Protein AF-A0A412KUL3-F1 (afdb_monomer_lite)

Secondary structure (DSSP, 8-state):
--HHHHHHHHHHHHHHHHHHHHHHHHTSTTHHHHT---HHHHHHHHHHHHHHHHHHHHHHHH---GGGGHHHHHHHHHHHHHHHHHHHTTHHHHHHHHHTS--HHHHHHHHHHHHHHHHHHHHHHHHHHHHTS-SS--

Foldseek 3Di:
DFPLQVLLVVLLVLLVVLLVLLQVLLPAPQNVPQQHDDVLLNCLSVVLSVLSVVLLVCCVVPNDDPVSLVSLVSSLVSLVVSLVVLCVSCVVLLVCCVPPVPDPRSVVSVVSSVVSSVSSVVSSVSSVVSSVTRSDDD

Sequence (138 aa):
MGAGLVLSVITVLVTVAGLVLYMMNCKTNYFVKTTGTDNTIVACLAVAAILEIVMIIVSVKMGAKPVLDIIPVACGVLTAYALIAFVGSRIAAIGSIMTFENNAQNMADLKGAIIGMIVCAVALIFTIISSFFKVVKD

Structure (mmCIF, N/CA/C/O backbone):
data_AF-A0A412KUL3-F1
#
_entry.id   AF-A0A412KUL3-F1
#
loop_
_atom_site.group_PDB
_atom_site.id
_atom_site.type_symbol
_atom_site.label_atom_id
_atom_site.label_alt_id
_atom_site.label_comp_id
_atom_site.label_asym_id
_atom_site.label_entity_id
_atom_site.label_seq_id
_atom_site.pdbx_PDB_ins_code
_atom_site.Cartn_x
_atom_site.Cartn_y
_atom_site.Cartn_z
_atom_site.occupancy
_atom_site.B_iso_or_equiv
_atom_site.auth_seq_id
_atom_site.auth_comp_id
_atom_site.auth_asym_id
_atom_site.auth_atom_id
_atom_site.pdbx_PDB_model_num
ATOM 1 N N . MET A 1 1 ? -21.249 -10.890 13.033 1.00 60.66 1 MET A N 1
ATOM 2 C CA . MET A 1 1 ? -20.084 -9.974 13.008 1.00 60.66 1 MET A CA 1
ATOM 3 C C . MET A 1 1 ? -20.560 -8.583 12.606 1.00 60.66 1 MET A C 1
ATOM 5 O O . MET A 1 1 ? -21.502 -8.495 11.828 1.00 60.66 1 MET A O 1
ATOM 9 N N . GLY A 1 2 ? -20.002 -7.515 13.184 1.00 76.75 2 GLY A N 1
ATOM 10 C CA . GLY A 1 2 ? -20.318 -6.140 12.772 1.00 76.75 2 GLY A CA 1
ATOM 11 C C . GLY A 1 2 ? -19.660 -5.790 11.435 1.00 76.75 2 GLY A C 1
ATOM 12 O O . GLY A 1 2 ? -18.611 -6.345 11.116 1.00 76.75 2 GLY A O 1
ATOM 13 N N . ALA A 1 3 ? -20.265 -4.881 10.665 1.00 81.69 3 ALA A N 1
ATOM 14 C CA . ALA A 1 3 ? -19.717 -4.435 9.381 1.00 81.69 3 ALA A CA 1
ATOM 15 C C . ALA A 1 3 ? -18.306 -3.833 9.527 1.00 81.69 3 ALA A C 1
ATOM 17 O O . ALA A 1 3 ? -17.454 -4.098 8.687 1.00 81.69 3 ALA A O 1
ATOM 18 N N . GLY A 1 4 ? -18.028 -3.118 10.626 1.00 85.00 4 GLY A N 1
ATOM 19 C CA . GLY A 1 4 ? -16.697 -2.558 10.877 1.00 85.00 4 GLY A CA 1
ATOM 20 C C . GLY A 1 4 ? -15.615 -3.615 11.069 1.00 85.00 4 GLY A C 1
ATOM 21 O O . GLY A 1 4 ? -14.566 -3.499 10.456 1.00 85.00 4 GLY A O 1
ATOM 22 N N . LEU A 1 5 ? -15.881 -4.707 11.799 1.00 87.31 5 LEU A N 1
ATOM 23 C CA . LEU A 1 5 ? -14.916 -5.810 11.919 1.00 87.31 5 LEU A CA 1
ATOM 24 C C . LEU A 1 5 ? -14.573 -6.424 10.555 1.00 87.31 5 LEU A C 1
ATOM 26 O O . LEU A 1 5 ? -13.406 -6.680 10.274 1.00 87.31 5 LEU A O 1
ATOM 30 N N . VAL A 1 6 ? -15.581 -6.661 9.709 1.00 90.44 6 VAL A N 1
ATOM 31 C CA . VAL A 1 6 ? -15.367 -7.224 8.365 1.00 90.44 6 VAL A CA 1
ATOM 32 C C . VAL A 1 6 ? -14.535 -6.269 7.511 1.00 90.44 6 VAL A C 1
ATOM 34 O O . VAL A 1 6 ? -13.561 -6.697 6.897 1.00 90.44 6 VAL A O 1
ATOM 37 N N . LEU A 1 7 ? -14.881 -4.979 7.510 1.00 91.00 7 LEU A N 1
ATOM 38 C CA . LEU A 1 7 ? -14.151 -3.964 6.757 1.00 91.00 7 LEU A CA 1
ATOM 39 C C . LEU A 1 7 ? -12.704 -3.837 7.233 1.00 91.00 7 LEU A C 1
ATOM 41 O O . LEU A 1 7 ? -11.815 -3.852 6.395 1.00 91.00 7 LEU A O 1
ATOM 45 N N . SER A 1 8 ? -12.446 -3.806 8.543 1.00 91.06 8 SER A N 1
ATOM 46 C CA . SER A 1 8 ? -11.081 -3.735 9.076 1.00 91.06 8 SER A CA 1
ATOM 47 C C . SER A 1 8 ? -10.234 -4.948 8.693 1.00 91.06 8 SER A C 1
ATOM 49 O O . SER A 1 8 ? -9.067 -4.785 8.352 1.00 91.06 8 SER A O 1
ATOM 51 N N . VAL A 1 9 ? -10.804 -6.160 8.693 1.00 93.75 9 VAL A N 1
ATOM 52 C CA . VAL A 1 9 ? -10.084 -7.359 8.227 1.00 93.75 9 VAL A CA 1
ATOM 53 C C . VAL A 1 9 ? -9.745 -7.248 6.741 1.00 93.75 9 VAL A C 1
ATOM 55 O O . VAL A 1 9 ? -8.622 -7.559 6.352 1.00 93.75 9 VAL A O 1
ATOM 58 N N . ILE A 1 10 ? -10.681 -6.780 5.909 1.00 95.38 10 ILE A N 1
ATOM 59 C CA . ILE A 1 10 ? -10.416 -6.563 4.481 1.00 95.38 10 ILE A CA 1
ATOM 60 C C . ILE A 1 10 ? -9.321 -5.511 4.299 1.00 95.38 10 ILE A C 1
ATOM 62 O O . ILE A 1 10 ? -8.403 -5.750 3.522 1.00 95.38 10 ILE A O 1
ATOM 66 N N . THR A 1 11 ? -9.367 -4.402 5.041 1.00 95.12 11 THR A N 1
ATOM 67 C CA . THR A 1 11 ? -8.331 -3.363 4.996 1.00 95.12 11 THR A CA 1
ATOM 68 C C . THR A 1 11 ? -6.946 -3.961 5.241 1.00 95.12 11 THR A C 1
ATOM 70 O O . THR A 1 11 ? -6.082 -3.813 4.382 1.00 95.12 11 THR A O 1
ATOM 73 N N . VAL A 1 12 ? -6.768 -4.743 6.316 1.00 96.62 12 VAL A N 1
ATOM 74 C CA . VAL A 1 12 ? -5.491 -5.424 6.614 1.00 96.62 12 VAL A CA 1
ATOM 75 C C . VAL A 1 12 ? -5.023 -6.265 5.429 1.00 96.62 12 VAL A C 1
ATOM 77 O O . VAL A 1 12 ? -3.864 -6.189 5.022 1.00 96.62 12 VAL A O 1
ATOM 80 N N . LEU A 1 13 ? -5.916 -7.078 4.858 1.00 97.62 13 LEU A N 1
ATOM 81 C CA . LEU A 1 13 ? -5.571 -7.965 3.748 1.00 97.62 13 LEU A CA 1
ATOM 82 C C . LEU A 1 13 ? -5.136 -7.184 2.505 1.00 97.62 13 LEU A C 1
ATOM 84 O O . LEU A 1 13 ? -4.169 -7.572 1.850 1.00 97.62 13 LEU A O 1
ATOM 88 N N . VAL A 1 14 ? -5.814 -6.080 2.191 1.00 97.38 14 VAL A N 1
ATOM 89 C CA . VAL A 1 14 ? -5.475 -5.232 1.043 1.00 97.38 14 VAL A CA 1
ATOM 90 C C . VAL A 1 14 ? -4.155 -4.490 1.285 1.00 97.38 14 VAL A C 1
ATOM 92 O O . VAL A 1 14 ? -3.315 -4.459 0.385 1.00 97.38 14 VAL A O 1
ATOM 95 N N . THR A 1 15 ? -3.911 -3.970 2.493 1.00 97.75 15 THR A N 1
ATOM 96 C CA . THR A 1 15 ? -2.635 -3.334 2.869 1.00 97.75 15 THR A CA 1
ATOM 97 C C . THR A 1 15 ? -1.467 -4.316 2.745 1.00 97.75 15 THR A C 1
ATOM 99 O O . THR A 1 15 ? -0.440 -3.998 2.138 1.00 97.75 15 THR A O 1
ATOM 102 N N . VAL A 1 16 ? -1.633 -5.551 3.237 1.00 98.19 16 VAL A N 1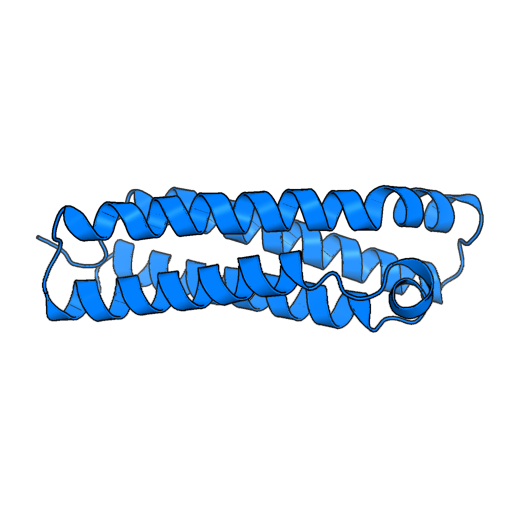
ATOM 103 C CA . VAL A 1 16 ? -0.629 -6.621 3.103 1.00 98.19 16 VAL A CA 1
ATOM 104 C C . VAL A 1 16 ? -0.421 -7.010 1.638 1.00 98.19 16 VAL A C 1
ATOM 106 O O . VAL A 1 16 ? 0.721 -7.183 1.211 1.00 98.19 16 VAL A O 1
ATOM 109 N N . ALA A 1 17 ? -1.487 -7.107 0.840 1.00 98.12 17 ALA A N 1
ATOM 110 C CA . ALA A 1 17 ? -1.370 -7.377 -0.591 1.00 98.12 17 ALA A CA 1
ATOM 111 C C . ALA A 1 17 ? -0.582 -6.272 -1.314 1.00 98.12 17 ALA A C 1
ATOM 113 O O . ALA A 1 17 ? 0.298 -6.581 -2.118 1.00 98.12 17 ALA A O 1
ATOM 114 N N . GLY A 1 18 ? -0.831 -5.000 -0.985 1.00 97.56 18 GLY A N 1
ATOM 115 C CA . GLY A 1 18 ? -0.067 -3.860 -1.498 1.00 97.56 18 GLY A CA 1
ATOM 116 C C . GLY A 1 18 ? 1.424 -3.965 -1.168 1.00 97.56 18 GLY A C 1
ATOM 117 O O . GLY A 1 18 ? 2.265 -3.828 -2.058 1.00 97.56 18 GLY A O 1
ATOM 118 N N . LEU A 1 19 ? 1.759 -4.314 0.080 1.00 98.12 19 LEU A N 1
ATOM 119 C CA . LEU A 1 19 ? 3.141 -4.553 0.510 1.00 98.12 19 LEU A CA 1
ATOM 120 C C . LEU A 1 19 ? 3.810 -5.682 -0.285 1.00 98.12 19 LEU A C 1
ATOM 122 O O . LEU A 1 19 ? 4.928 -5.519 -0.776 1.00 98.12 19 LEU A O 1
ATOM 126 N N . VAL A 1 20 ? 3.141 -6.828 -0.425 1.00 98.19 20 VAL A N 1
ATOM 127 C CA . VAL A 1 20 ? 3.691 -7.982 -1.150 1.00 98.19 20 VAL A CA 1
ATOM 128 C C . VAL A 1 20 ? 3.912 -7.641 -2.621 1.00 98.19 20 VAL A C 1
ATOM 130 O O . VAL A 1 20 ? 4.987 -7.917 -3.151 1.00 98.19 20 VAL A O 1
ATOM 133 N N . LEU A 1 21 ? 2.943 -6.995 -3.273 1.00 98.00 21 LEU A N 1
ATOM 134 C CA . LEU A 1 21 ? 3.054 -6.603 -4.678 1.00 98.00 21 LEU A CA 1
ATOM 135 C C . LEU A 1 21 ? 4.165 -5.579 -4.905 1.00 98.00 21 LEU A C 1
ATOM 137 O O . LEU A 1 21 ? 4.909 -5.704 -5.878 1.00 98.00 21 LEU A O 1
ATOM 141 N N . TYR A 1 22 ? 4.331 -4.617 -3.994 1.00 98.00 22 TYR A N 1
ATOM 142 C CA . TYR A 1 22 ? 5.467 -3.702 -4.015 1.00 98.00 22 TYR A CA 1
ATOM 143 C C . TYR A 1 22 ? 6.795 -4.469 -3.938 1.00 98.00 22 TYR A C 1
ATOM 145 O O . TYR A 1 22 ? 7.650 -4.325 -4.811 1.00 98.00 22 TYR A O 1
ATOM 153 N N . MET A 1 23 ? 6.943 -5.366 -2.959 1.00 97.31 23 MET A N 1
ATOM 154 C CA . MET A 1 23 ? 8.163 -6.162 -2.780 1.00 97.31 23 MET A CA 1
ATOM 155 C C . MET A 1 23 ? 8.457 -7.086 -3.966 1.00 97.31 23 MET A C 1
ATOM 157 O O . MET A 1 23 ? 9.619 -7.276 -4.327 1.00 97.31 23 MET A O 1
ATOM 161 N N . MET A 1 24 ? 7.424 -7.665 -4.580 1.00 97.38 24 MET A N 1
ATOM 162 C CA . MET A 1 24 ? 7.560 -8.466 -5.797 1.00 97.38 24 MET A CA 1
ATOM 163 C C . MET A 1 24 ? 8.005 -7.599 -6.973 1.00 97.38 24 MET A C 1
ATOM 165 O O . MET A 1 24 ? 8.938 -7.978 -7.679 1.00 97.38 24 MET A O 1
ATOM 169 N N . ASN A 1 25 ? 7.400 -6.421 -7.152 1.00 96.81 25 ASN A N 1
ATOM 170 C CA . ASN A 1 25 ? 7.782 -5.482 -8.200 1.00 96.81 25 ASN A CA 1
ATOM 171 C C . ASN A 1 25 ? 9.252 -5.060 -8.071 1.00 96.81 25 ASN A C 1
ATOM 173 O O . ASN A 1 25 ? 9.981 -5.123 -9.058 1.00 96.81 25 ASN A O 1
ATOM 177 N N . CYS A 1 26 ? 9.718 -4.729 -6.865 1.00 96.31 26 CYS A N 1
ATOM 178 C CA . CYS A 1 26 ? 11.110 -4.345 -6.608 1.00 96.31 26 CYS A CA 1
ATOM 179 C C . CYS A 1 26 ? 12.142 -5.420 -6.986 1.00 96.31 26 CYS A C 1
ATOM 181 O O . CYS A 1 26 ? 13.311 -5.096 -7.176 1.00 96.31 26 CYS A O 1
ATOM 183 N N . LYS A 1 27 ? 11.731 -6.690 -7.083 1.00 96.12 27 LYS A N 1
ATOM 184 C CA . LYS A 1 27 ? 12.595 -7.830 -7.431 1.00 96.12 27 LYS A CA 1
ATOM 185 C C . LYS A 1 27 ? 12.524 -8.229 -8.905 1.00 96.12 27 LYS A C 1
ATOM 187 O O . LYS A 1 27 ? 13.197 -9.174 -9.309 1.00 96.12 27 LYS A O 1
ATOM 192 N N . THR A 1 28 ? 11.704 -7.550 -9.699 1.00 96.06 28 THR A N 1
ATOM 193 C CA . THR A 1 28 ? 11.641 -7.781 -11.147 1.00 96.06 28 THR A CA 1
ATOM 194 C C . THR A 1 28 ? 12.915 -7.305 -11.846 1.00 96.06 28 THR A C 1
ATOM 196 O O . THR A 1 28 ? 13.675 -6.501 -11.301 1.00 96.06 28 THR A O 1
ATOM 199 N N . ASN A 1 29 ? 13.151 -7.797 -13.064 1.00 94.38 29 ASN A N 1
ATOM 200 C CA . ASN A 1 29 ? 14.402 -7.593 -13.797 1.00 94.38 29 ASN A CA 1
ATOM 201 C C . ASN A 1 29 ? 14.729 -6.117 -14.032 1.00 94.38 29 ASN A C 1
ATOM 203 O O . ASN A 1 29 ? 15.900 -5.731 -13.959 1.00 94.38 29 ASN A O 1
ATOM 207 N N . TYR A 1 30 ? 13.708 -5.310 -14.310 1.00 94.31 30 TYR A N 1
ATOM 208 C CA . TYR A 1 30 ? 13.859 -3.881 -14.527 1.00 94.31 30 TYR A CA 1
ATOM 209 C C . TYR A 1 30 ? 14.049 -3.116 -13.212 1.00 94.31 30 TYR A C 1
ATOM 211 O O . TYR A 1 30 ? 15.022 -2.380 -13.036 1.00 94.31 30 TYR A O 1
ATOM 219 N N . PHE A 1 31 ? 13.126 -3.297 -12.264 1.00 95.19 31 PHE A N 1
ATOM 220 C CA . PHE A 1 31 ? 13.059 -2.448 -11.074 1.00 95.19 31 PHE A CA 1
ATOM 221 C C . PHE A 1 31 ? 14.133 -2.767 -10.039 1.00 95.19 31 PHE A C 1
ATOM 223 O O . PHE A 1 31 ? 14.528 -1.863 -9.310 1.00 95.19 31 PHE A O 1
ATOM 230 N N . VAL A 1 32 ? 14.678 -3.988 -10.010 1.00 95.25 32 VAL A N 1
ATOM 231 C CA . VAL A 1 32 ? 15.800 -4.321 -9.116 1.00 95.25 32 VAL A CA 1
ATOM 232 C C . VAL A 1 32 ? 17.081 -3.560 -9.476 1.00 95.25 32 VAL A C 1
ATOM 234 O O . VAL A 1 32 ? 17.896 -3.285 -8.601 1.00 95.25 32 VAL A O 1
ATOM 237 N N . LYS A 1 33 ? 17.256 -3.195 -10.754 1.00 92.06 33 LYS A N 1
ATOM 238 C CA . LYS A 1 33 ? 18.475 -2.548 -11.271 1.00 92.06 33 LYS A CA 1
ATOM 239 C C . LYS A 1 33 ? 18.406 -1.027 -11.261 1.00 92.06 33 LYS A C 1
ATOM 241 O O . LYS A 1 33 ? 19.444 -0.378 -11.232 1.00 92.06 33 LYS A O 1
ATOM 246 N N . THR A 1 34 ? 17.202 -0.471 -11.338 1.00 89.88 34 THR A N 1
ATOM 247 C CA . THR A 1 34 ? 16.991 0.971 -11.509 1.00 89.88 34 THR A CA 1
ATOM 248 C C . THR A 1 34 ? 16.669 1.647 -10.186 1.00 89.88 34 THR A C 1
ATOM 250 O O . THR A 1 34 ? 17.376 2.549 -9.752 1.00 89.88 34 THR A O 1
ATOM 253 N N . THR A 1 35 ? 15.606 1.196 -9.529 1.00 88.81 35 THR A N 1
ATOM 254 C CA . THR A 1 35 ? 15.038 1.860 -8.348 1.00 88.81 35 THR A CA 1
ATOM 255 C C . THR A 1 35 ? 15.198 1.045 -7.072 1.00 88.81 35 THR A C 1
ATOM 257 O O . THR A 1 35 ? 15.207 1.599 -5.979 1.00 88.81 35 THR A O 1
ATOM 260 N N . GLY A 1 36 ? 15.286 -0.278 -7.200 1.00 91.62 36 GLY A N 1
ATOM 261 C CA . GLY A 1 36 ? 15.345 -1.213 -6.090 1.00 91.62 36 GLY A CA 1
ATOM 262 C C . GLY A 1 36 ? 14.145 -1.114 -5.146 1.00 91.62 36 GLY A C 1
ATOM 263 O O . GLY A 1 36 ? 13.024 -0.763 -5.536 1.00 91.62 36 GLY A O 1
ATOM 264 N N . THR A 1 37 ? 14.411 -1.461 -3.888 1.00 96.06 37 THR A N 1
ATOM 265 C CA . THR A 1 37 ? 13.450 -1.379 -2.786 1.00 96.06 37 THR A CA 1
ATOM 266 C C . THR A 1 37 ? 13.720 -0.120 -1.974 1.00 96.06 37 THR A C 1
ATOM 268 O O . THR A 1 37 ? 14.774 0.008 -1.360 1.00 96.06 37 THR A O 1
ATOM 271 N N . ASP A 1 38 ? 12.748 0.783 -1.925 1.00 95.75 38 ASP A N 1
ATOM 272 C CA . ASP A 1 38 ? 12.690 1.844 -0.922 1.00 95.75 38 ASP A CA 1
ATOM 273 C C . ASP A 1 38 ? 12.144 1.274 0.395 1.00 95.75 38 ASP A C 1
ATOM 275 O O . ASP A 1 38 ? 10.986 0.845 0.472 1.00 95.75 38 ASP A O 1
ATOM 279 N N . ASN A 1 39 ? 12.994 1.268 1.423 1.00 95.62 39 ASN A N 1
ATOM 280 C CA . ASN A 1 39 ? 12.678 0.759 2.757 1.00 95.62 39 ASN A CA 1
ATOM 281 C C . ASN A 1 39 ? 11.615 1.594 3.478 1.00 95.62 39 ASN A C 1
ATOM 283 O O . ASN A 1 39 ? 10.935 1.074 4.360 1.00 95.62 39 ASN A O 1
ATOM 287 N N . THR A 1 40 ? 11.442 2.861 3.105 1.00 95.88 40 THR A N 1
ATOM 288 C CA . THR A 1 40 ? 10.428 3.744 3.686 1.00 95.88 40 THR A CA 1
ATOM 289 C C . THR A 1 40 ? 9.033 3.283 3.282 1.00 95.88 40 THR A C 1
ATOM 291 O O . THR A 1 40 ? 8.155 3.173 4.131 1.00 95.88 40 THR A O 1
ATOM 294 N N . ILE A 1 41 ? 8.842 2.909 2.012 1.00 97.19 41 ILE A N 1
ATOM 295 C CA . ILE A 1 41 ? 7.572 2.353 1.514 1.00 97.19 41 ILE A CA 1
ATOM 296 C C . ILE A 1 41 ? 7.245 1.043 2.238 1.00 97.19 41 ILE A C 1
ATOM 298 O O . ILE A 1 41 ? 6.122 0.860 2.712 1.00 97.19 41 ILE A O 1
ATOM 302 N N . VAL A 1 42 ? 8.240 0.155 2.371 1.00 97.75 42 VAL A N 1
ATOM 303 C CA . VAL A 1 42 ? 8.096 -1.111 3.111 1.00 97.75 42 VAL A CA 1
ATOM 304 C C . VAL A 1 42 ? 7.689 -0.841 4.554 1.00 97.75 42 VAL A C 1
ATOM 306 O O . VAL A 1 42 ? 6.724 -1.433 5.032 1.00 97.75 42 VAL A O 1
ATOM 309 N N . ALA A 1 43 ? 8.398 0.060 5.236 1.00 97.62 43 ALA A N 1
ATOM 310 C CA . ALA A 1 43 ? 8.131 0.401 6.625 1.00 97.62 43 ALA A CA 1
ATOM 311 C C . ALA A 1 43 ? 6.724 0.982 6.798 1.00 97.62 43 ALA A C 1
ATOM 313 O O . ALA A 1 43 ? 5.996 0.536 7.679 1.00 97.62 43 ALA A O 1
ATOM 314 N N . CYS A 1 44 ? 6.303 1.912 5.940 1.00 97.94 44 CYS A N 1
ATOM 315 C CA . CYS A 1 44 ? 4.974 2.510 6.015 1.00 97.94 44 CYS A CA 1
ATOM 316 C C . CYS A 1 44 ? 3.858 1.473 5.847 1.00 97.94 44 CYS A C 1
ATOM 318 O O . CYS A 1 44 ? 2.952 1.429 6.677 1.00 97.94 44 CYS A O 1
ATOM 320 N N . LEU A 1 45 ? 3.933 0.609 4.829 1.00 97.50 45 LEU A N 1
ATOM 321 C CA . LEU A 1 45 ? 2.913 -0.422 4.604 1.00 97.50 45 LEU A CA 1
ATOM 322 C C . LEU A 1 45 ? 2.931 -1.506 5.690 1.00 97.50 45 LEU A C 1
ATOM 324 O O . LEU A 1 45 ? 1.872 -1.942 6.137 1.00 97.50 45 LEU A O 1
ATOM 328 N N . ALA A 1 46 ? 4.114 -1.922 6.152 1.00 97.94 46 ALA A N 1
ATOM 329 C CA . ALA A 1 46 ? 4.240 -2.916 7.214 1.00 97.94 46 ALA A CA 1
ATOM 330 C C . ALA A 1 46 ? 3.709 -2.389 8.555 1.00 97.94 46 ALA A C 1
ATOM 332 O O . ALA A 1 46 ? 2.941 -3.078 9.226 1.00 97.94 46 ALA A O 1
ATOM 333 N N . VAL A 1 47 ? 4.072 -1.159 8.935 1.00 97.69 47 VAL A N 1
ATOM 334 C CA . VAL A 1 47 ? 3.574 -0.522 10.162 1.00 97.69 47 VAL A CA 1
ATOM 335 C C . VAL A 1 47 ? 2.069 -0.284 10.068 1.00 97.69 47 VAL A C 1
ATOM 337 O O . VAL A 1 47 ? 1.373 -0.572 11.038 1.00 97.69 47 VAL A O 1
ATOM 340 N N . ALA A 1 48 ? 1.546 0.159 8.919 1.00 96.69 48 ALA A N 1
ATOM 341 C CA . ALA A 1 48 ? 0.104 0.302 8.715 1.00 96.69 48 ALA A CA 1
ATOM 342 C C . ALA A 1 48 ? -0.634 -1.028 8.931 1.00 96.69 48 ALA A C 1
ATOM 344 O O . ALA A 1 48 ? -1.542 -1.085 9.755 1.00 96.69 48 ALA A O 1
ATOM 345 N N . ALA A 1 49 ? -0.186 -2.118 8.299 1.00 97.06 49 ALA A N 1
ATOM 346 C CA . ALA A 1 49 ? -0.800 -3.434 8.476 1.00 97.06 49 ALA A CA 1
ATOM 347 C C . ALA A 1 49 ? -0.766 -3.909 9.942 1.00 97.06 49 ALA A C 1
ATOM 349 O O . ALA A 1 49 ? -1.750 -4.445 10.452 1.00 97.06 49 ALA A O 1
ATOM 350 N N . ILE A 1 50 ? 0.349 -3.689 10.651 1.00 96.62 50 ILE A N 1
ATOM 351 C CA . ILE A 1 50 ? 0.469 -4.033 12.076 1.00 96.62 50 ILE A CA 1
ATOM 352 C C . ILE A 1 50 ? -0.509 -3.207 12.917 1.00 96.62 50 ILE A C 1
ATOM 354 O O . ILE A 1 50 ? -1.202 -3.764 13.768 1.00 96.62 50 ILE A O 1
ATOM 358 N N . LEU A 1 51 ? -0.584 -1.895 12.689 1.00 95.00 51 LEU A N 1
ATOM 359 C CA . LEU A 1 51 ? -1.490 -1.005 13.414 1.00 95.00 51 LEU A CA 1
ATOM 360 C C . LEU A 1 51 ? -2.961 -1.358 13.170 1.00 95.00 51 LEU A C 1
ATOM 362 O O . LEU A 1 51 ? -3.740 -1.378 14.122 1.00 95.00 51 LEU A O 1
ATOM 366 N N . GLU A 1 52 ? -3.334 -1.707 11.939 1.00 94.31 52 GLU A N 1
ATOM 367 C CA . GLU A 1 52 ? -4.679 -2.180 11.598 1.00 94.31 52 GLU A CA 1
ATOM 368 C C . GLU A 1 52 ? -5.027 -3.472 12.363 1.00 94.31 52 GLU A C 1
ATOM 370 O O . GLU A 1 52 ? -6.108 -3.580 12.946 1.00 94.31 52 GLU A O 1
ATOM 375 N N . ILE A 1 53 ? -4.091 -4.425 12.468 1.00 93.88 53 ILE A N 1
ATOM 376 C CA . ILE A 1 53 ? -4.271 -5.649 13.270 1.00 93.88 53 ILE A CA 1
ATOM 377 C C . ILE A 1 53 ? -4.416 -5.322 14.762 1.00 93.88 53 ILE A C 1
ATOM 379 O O . ILE A 1 53 ? -5.311 -5.848 15.432 1.00 93.88 53 ILE A O 1
ATOM 383 N N . VAL A 1 54 ? -3.557 -4.449 15.297 1.00 92.00 54 VAL A N 1
ATOM 384 C CA . VAL A 1 54 ? -3.616 -4.009 16.700 1.00 92.00 54 VAL A CA 1
ATOM 385 C C . VAL A 1 54 ? -4.966 -3.358 16.996 1.00 92.00 54 VAL A C 1
ATOM 387 O O . VAL A 1 54 ? -5.582 -3.682 18.011 1.00 92.00 54 VAL A O 1
ATOM 390 N N . MET A 1 55 ? -5.464 -2.507 16.097 1.00 89.62 55 MET A N 1
ATOM 391 C CA . MET A 1 55 ? -6.767 -1.854 16.219 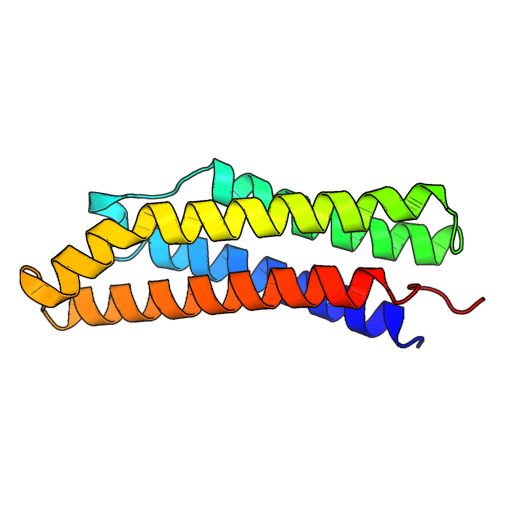1.00 89.62 55 MET A CA 1
ATOM 392 C C . MET A 1 55 ? -7.897 -2.880 16.342 1.00 89.62 55 MET A C 1
ATOM 394 O O . MET A 1 55 ? -8.725 -2.760 17.247 1.00 89.62 55 MET A O 1
ATOM 398 N N . ILE A 1 56 ? -7.893 -3.933 15.519 1.00 90.00 56 ILE A N 1
ATOM 399 C CA . ILE A 1 56 ? -8.888 -5.012 15.596 1.00 90.00 56 ILE A CA 1
ATOM 400 C C . ILE A 1 56 ? -8.810 -5.733 16.948 1.00 90.00 56 ILE A C 1
ATOM 402 O O . ILE A 1 56 ? -9.823 -5.864 17.635 1.00 90.00 56 ILE A O 1
ATOM 406 N N . ILE A 1 57 ? -7.617 -6.177 17.361 1.00 89.62 57 ILE A N 1
ATOM 407 C CA . ILE A 1 57 ? -7.429 -6.952 18.600 1.00 89.62 57 ILE A CA 1
ATOM 408 C C . ILE A 1 57 ? -7.844 -6.138 19.828 1.00 89.62 57 ILE A C 1
ATOM 410 O O . ILE A 1 57 ? -8.548 -6.645 20.705 1.00 89.62 57 ILE A O 1
ATOM 414 N N . VAL A 1 58 ? -7.404 -4.881 19.906 1.00 87.38 58 VAL A N 1
ATOM 415 C CA . VAL A 1 58 ? -7.681 -4.010 21.051 1.00 87.38 58 VAL A CA 1
ATOM 416 C C . VAL A 1 58 ? -9.156 -3.631 21.091 1.00 87.38 58 VAL A C 1
ATOM 418 O O . VAL A 1 58 ? -9.760 -3.723 22.157 1.00 87.38 58 VAL A O 1
ATOM 421 N N . SER A 1 59 ? -9.761 -3.298 19.948 1.00 85.25 59 SER A N 1
ATOM 422 C CA . SER A 1 59 ? -11.189 -2.969 19.884 1.00 85.25 59 SER A CA 1
ATOM 423 C C . SER A 1 59 ? -12.055 -4.144 20.333 1.00 85.25 59 SER A C 1
ATOM 425 O O . SER A 1 59 ? -12.963 -3.958 21.138 1.00 85.25 59 SER A O 1
ATOM 427 N N . VAL A 1 60 ? -11.738 -5.368 19.893 1.00 84.75 60 VAL A N 1
ATOM 428 C CA . VAL A 1 60 ? -12.465 -6.584 20.301 1.00 84.75 60 VAL A CA 1
ATOM 429 C C . VAL A 1 60 ? -12.315 -6.874 21.801 1.00 84.75 60 VAL A C 1
ATOM 431 O O . VAL A 1 60 ? -13.252 -7.382 22.411 1.00 84.75 60 VAL A O 1
ATOM 434 N N . LYS A 1 61 ? -11.171 -6.547 22.419 1.00 82.88 61 LYS A N 1
ATOM 435 C CA . LYS A 1 61 ? -10.926 -6.800 23.853 1.00 82.88 61 LYS A CA 1
ATOM 436 C C . LYS A 1 61 ? -11.442 -5.707 24.787 1.00 82.88 61 LYS A C 1
ATOM 438 O O . LYS A 1 61 ? -11.865 -6.016 25.895 1.00 82.88 61 LYS A O 1
ATOM 443 N N . MET A 1 62 ? -11.333 -4.441 24.394 1.00 78.38 62 MET A N 1
ATOM 444 C CA . MET A 1 62 ? -11.540 -3.287 25.280 1.00 78.38 62 MET A CA 1
ATOM 445 C C . MET A 1 62 ? -12.805 -2.482 24.962 1.00 78.38 62 MET A C 1
ATOM 447 O O . MET A 1 62 ? -13.087 -1.515 25.674 1.00 78.38 62 MET A O 1
ATOM 451 N N . GLY A 1 63 ? -13.549 -2.869 23.921 1.00 72.38 63 GLY A N 1
ATOM 452 C CA . GLY A 1 63 ? -14.661 -2.091 23.381 1.00 72.38 63 GLY A CA 1
ATOM 453 C C . GLY A 1 63 ? -14.186 -0.851 22.618 1.00 72.38 63 GLY A C 1
ATOM 454 O O . GLY A 1 63 ? -12.997 -0.520 22.595 1.00 72.38 63 GLY A O 1
ATOM 455 N N . ALA A 1 64 ? -15.122 -0.152 21.977 1.00 70.06 64 ALA A N 1
ATOM 456 C CA . ALA A 1 64 ? -14.824 1.084 21.262 1.00 70.06 64 ALA A CA 1
ATOM 457 C C . ALA A 1 64 ? -14.476 2.200 22.264 1.00 70.06 64 ALA A C 1
ATOM 459 O O . ALA A 1 64 ? -15.350 2.729 22.950 1.00 70.06 64 ALA A O 1
ATOM 460 N N . LYS A 1 65 ? -13.189 2.550 22.361 1.00 76.75 65 LYS A N 1
ATOM 461 C CA . LYS A 1 65 ? -12.712 3.690 23.155 1.00 76.75 65 LYS A CA 1
ATOM 462 C C . LYS A 1 65 ? -12.245 4.812 22.228 1.00 76.75 65 LYS A C 1
ATOM 464 O O . LYS A 1 65 ? -11.517 4.503 21.288 1.00 76.75 65 LYS A O 1
ATOM 469 N N . PRO A 1 66 ? -12.516 6.091 22.553 1.00 74.38 66 PRO A N 1
ATOM 470 C CA . PRO A 1 66 ? -12.094 7.230 21.727 1.00 74.38 66 PRO A CA 1
ATOM 471 C C . PRO A 1 66 ? -10.583 7.280 21.458 1.00 74.38 66 PRO A C 1
ATOM 473 O O . PRO A 1 66 ? -10.129 7.779 20.438 1.00 74.38 66 PRO A O 1
ATOM 476 N N . VAL A 1 67 ? -9.775 6.724 22.368 1.00 76.31 67 VAL A N 1
ATOM 477 C CA . VAL A 1 67 ? -8.311 6.683 22.214 1.00 76.31 67 VAL A CA 1
ATOM 478 C C . VAL A 1 67 ? -7.868 5.837 21.016 1.00 76.31 67 VAL A C 1
ATOM 480 O O . VAL A 1 67 ? -6.752 6.007 20.539 1.00 76.31 67 VAL A O 1
ATOM 483 N N . LEU A 1 68 ? -8.708 4.906 20.550 1.00 80.44 68 LEU A N 1
ATOM 484 C CA . LEU A 1 68 ? -8.400 4.015 19.430 1.00 80.44 68 LEU A CA 1
ATOM 485 C C . LEU A 1 68 ? -8.602 4.700 18.075 1.00 80.44 68 LEU A C 1
ATOM 487 O O . LEU A 1 68 ? -8.060 4.217 17.084 1.00 80.44 68 LEU A O 1
ATOM 491 N N . ASP A 1 69 ? -9.282 5.849 18.040 1.00 82.19 69 ASP A N 1
ATOM 492 C CA . ASP A 1 69 ? -9.581 6.594 16.812 1.00 82.19 69 ASP A CA 1
ATOM 493 C C . ASP A 1 69 ? -8.323 7.229 16.189 1.00 82.19 69 ASP A C 1
ATOM 495 O O . ASP A 1 69 ? -8.298 7.531 14.998 1.00 82.19 69 ASP A O 1
ATOM 499 N N . ILE A 1 70 ? -7.230 7.364 16.952 1.00 86.44 70 ILE A N 1
ATOM 500 C CA . ILE A 1 70 ? -5.937 7.829 16.422 1.00 86.44 70 ILE A CA 1
ATOM 501 C C . ILE A 1 70 ? -5.267 6.794 15.507 1.00 86.44 70 ILE A C 1
ATOM 503 O O . ILE A 1 70 ? -4.508 7.153 14.606 1.00 86.44 70 ILE A O 1
ATOM 507 N N . ILE A 1 71 ? -5.541 5.504 15.723 1.00 89.19 71 ILE A N 1
ATOM 508 C CA . ILE A 1 71 ? -4.909 4.412 14.978 1.00 89.19 71 ILE A CA 1
ATOM 509 C C . ILE A 1 71 ? -5.303 4.441 13.495 1.00 89.19 71 ILE A C 1
ATOM 511 O O . ILE A 1 71 ? -4.393 4.457 12.663 1.00 89.19 71 ILE A O 1
ATOM 515 N N . PRO A 1 72 ? -6.596 4.490 13.111 1.00 89.06 72 PRO A N 1
ATOM 516 C CA . PRO A 1 72 ? -6.966 4.571 11.701 1.00 89.06 72 PRO A CA 1
ATOM 517 C C . PRO A 1 72 ? -6.466 5.859 11.029 1.00 89.06 72 PRO A C 1
ATOM 519 O O . PRO A 1 72 ? -6.110 5.814 9.854 1.00 89.06 72 PRO A O 1
ATOM 522 N N . VAL A 1 73 ? -6.341 6.976 11.761 1.00 90.75 73 VAL A N 1
ATOM 523 C CA . VAL A 1 73 ? -5.716 8.206 11.235 1.00 90.75 73 VAL A CA 1
ATOM 524 C C . VAL A 1 73 ? -4.245 7.961 10.888 1.00 90.75 73 VAL A C 1
ATOM 526 O O . VAL A 1 73 ? -3.816 8.272 9.777 1.00 90.75 73 VAL A O 1
ATOM 529 N N . ALA A 1 74 ? -3.479 7.351 11.796 1.00 93.00 74 ALA A N 1
ATOM 530 C CA . ALA A 1 74 ? -2.083 6.998 11.540 1.00 93.00 74 ALA A CA 1
ATOM 531 C C . ALA A 1 74 ? -1.945 6.020 10.359 1.00 93.00 74 ALA A C 1
ATOM 533 O O . ALA A 1 74 ? -1.091 6.220 9.495 1.00 93.00 74 ALA A O 1
ATOM 534 N N . CYS A 1 75 ? -2.815 5.008 10.271 1.00 94.50 75 CYS A N 1
ATOM 535 C CA . CYS A 1 75 ? -2.837 4.066 9.148 1.00 94.50 75 CYS A CA 1
ATOM 536 C C . CYS A 1 75 ? -3.114 4.782 7.820 1.00 94.50 75 CYS A C 1
ATOM 538 O O . CYS A 1 75 ? -2.434 4.520 6.829 1.00 94.50 75 CYS A O 1
ATOM 540 N N . GLY A 1 76 ? -4.058 5.729 7.799 1.00 94.00 76 GLY A N 1
ATOM 541 C CA . GLY A 1 76 ? -4.373 6.529 6.613 1.00 94.00 76 GLY A CA 1
ATOM 542 C C . GLY A 1 76 ? -3.184 7.366 6.137 1.00 94.00 76 GLY A C 1
ATOM 543 O O . GLY A 1 76 ? -2.870 7.380 4.951 1.00 94.00 76 GLY A O 1
ATOM 544 N N . VAL A 1 77 ? -2.462 8.010 7.059 1.00 96.19 77 VAL A N 1
ATOM 545 C CA . VAL A 1 77 ? -1.260 8.793 6.721 1.00 96.19 77 VAL A CA 1
ATOM 546 C C . VAL A 1 77 ? -0.144 7.898 6.175 1.00 96.19 77 VAL A C 1
ATOM 548 O O . VAL A 1 77 ? 0.462 8.225 5.155 1.00 96.19 77 VAL A O 1
ATOM 551 N N . LEU A 1 78 ? 0.115 6.755 6.817 1.00 97.31 78 LEU A N 1
ATOM 552 C CA . LEU A 1 78 ? 1.162 5.821 6.394 1.00 97.31 78 LEU A CA 1
ATOM 553 C C . LEU A 1 78 ? 0.869 5.208 5.019 1.00 97.31 78 LEU A C 1
ATOM 555 O O . LEU A 1 78 ? 1.757 5.155 4.168 1.00 97.31 78 LEU A O 1
ATOM 559 N N . THR A 1 79 ? -0.371 4.777 4.780 1.00 95.88 79 THR A N 1
ATOM 560 C CA . THR A 1 79 ? -0.792 4.211 3.487 1.00 95.88 79 THR A CA 1
ATOM 561 C C . THR A 1 79 ? -0.783 5.262 2.376 1.00 95.88 79 THR A C 1
ATOM 563 O O . THR A 1 79 ? -0.319 4.971 1.273 1.00 95.88 79 THR A O 1
ATOM 566 N N . ALA A 1 80 ? -1.191 6.504 2.662 1.00 97.69 80 ALA A N 1
ATOM 567 C CA . ALA A 1 80 ? -1.110 7.611 1.708 1.00 97.69 80 ALA A CA 1
ATOM 568 C C . ALA A 1 80 ? 0.339 7.949 1.338 1.00 97.69 80 ALA A C 1
ATOM 570 O O . ALA A 1 80 ? 0.662 8.071 0.154 1.00 97.69 80 ALA A O 1
ATOM 571 N N . TYR A 1 81 ? 1.226 8.050 2.332 1.00 97.62 81 TYR A N 1
ATOM 572 C CA . TYR A 1 81 ? 2.647 8.280 2.086 1.00 97.62 81 TYR A CA 1
ATOM 573 C C . TYR A 1 81 ? 3.252 7.160 1.234 1.00 97.62 81 TYR A C 1
ATOM 575 O O . TYR A 1 81 ? 3.909 7.438 0.230 1.00 97.62 81 TYR A O 1
ATOM 583 N N . ALA A 1 82 ? 2.986 5.898 1.588 1.00 97.44 82 ALA A N 1
ATOM 584 C CA . ALA A 1 82 ? 3.478 4.748 0.840 1.00 97.44 82 ALA A CA 1
ATOM 585 C C . ALA A 1 82 ? 3.019 4.768 -0.623 1.00 97.44 82 ALA A C 1
ATOM 587 O O . ALA A 1 82 ? 3.821 4.488 -1.510 1.00 97.44 82 ALA A O 1
ATOM 588 N N . LEU A 1 83 ? 1.761 5.136 -0.890 1.00 97.62 83 LEU A N 1
ATOM 589 C CA . LEU A 1 83 ? 1.245 5.267 -2.251 1.00 97.62 83 LEU A CA 1
ATOM 590 C C . LEU A 1 83 ? 1.979 6.360 -3.036 1.00 97.62 83 LEU A C 1
ATOM 592 O O . LEU A 1 83 ? 2.429 6.108 -4.153 1.00 97.62 83 LEU A O 1
ATOM 596 N N . ILE A 1 84 ? 2.119 7.555 -2.458 1.00 97.56 84 ILE A N 1
ATOM 597 C CA . ILE A 1 84 ? 2.787 8.689 -3.113 1.00 97.56 84 ILE A CA 1
ATOM 598 C C . ILE A 1 84 ? 4.242 8.335 -3.428 1.00 97.56 84 ILE A C 1
ATOM 600 O O . ILE A 1 84 ? 4.698 8.537 -4.553 1.00 97.56 84 ILE A O 1
ATOM 604 N N . ALA A 1 85 ? 4.955 7.760 -2.460 1.00 96.88 85 ALA A N 1
ATOM 605 C CA . ALA A 1 85 ? 6.336 7.332 -2.633 1.00 96.88 85 ALA A CA 1
ATOM 606 C C . ALA A 1 85 ? 6.459 6.195 -3.663 1.00 96.88 85 ALA A C 1
ATOM 608 O O . ALA A 1 85 ? 7.359 6.219 -4.505 1.00 96.88 85 ALA A O 1
ATOM 609 N N . PHE A 1 86 ? 5.530 5.232 -3.679 1.00 96.88 86 PHE A N 1
ATOM 610 C CA . PHE A 1 86 ? 5.535 4.158 -4.672 1.00 96.88 86 PHE A CA 1
ATOM 611 C C . PHE A 1 86 ? 5.330 4.712 -6.084 1.00 96.88 86 PHE A C 1
ATOM 613 O O . PHE A 1 86 ? 6.154 4.451 -6.957 1.00 96.88 86 PHE A O 1
ATOM 620 N N . VAL A 1 87 ? 4.328 5.561 -6.309 1.00 96.94 87 VAL A N 1
ATOM 621 C CA . VAL A 1 87 ? 4.126 6.207 -7.618 1.00 96.94 87 VAL A CA 1
ATOM 622 C C . VAL A 1 87 ? 5.343 7.050 -8.010 1.00 96.94 87 VAL A C 1
ATOM 624 O O . VAL A 1 87 ? 5.856 6.922 -9.125 1.00 96.94 87 VAL A O 1
ATOM 627 N N . GLY A 1 88 ? 5.858 7.863 -7.084 1.00 95.88 88 GLY A N 1
ATOM 628 C CA . GLY A 1 88 ? 7.018 8.725 -7.315 1.00 95.88 88 GLY A CA 1
ATOM 629 C C . GLY A 1 88 ? 8.269 7.940 -7.710 1.00 95.88 88 GLY A C 1
ATOM 630 O O . GLY A 1 88 ? 8.940 8.288 -8.678 1.00 95.88 88 GLY A O 1
ATOM 631 N N . SER A 1 89 ? 8.534 6.818 -7.039 1.00 94.12 89 SER A N 1
ATOM 632 C CA . SER A 1 89 ? 9.672 5.940 -7.339 1.00 94.12 89 SER A CA 1
ATOM 633 C C . SER A 1 89 ? 9.539 5.166 -8.655 1.00 94.12 89 SER A C 1
ATOM 635 O O . SER A 1 89 ? 10.479 4.477 -9.048 1.00 94.12 89 SER A O 1
ATOM 637 N N . ARG A 1 90 ? 8.388 5.220 -9.338 1.00 93.81 90 ARG A N 1
ATOM 638 C CA . ARG A 1 90 ? 8.133 4.463 -10.573 1.00 93.81 90 ARG A CA 1
ATOM 639 C C . ARG A 1 90 ? 7.871 5.354 -11.785 1.00 93.81 90 ARG A C 1
ATOM 641 O O . ARG A 1 90 ? 8.063 4.889 -12.901 1.00 93.81 90 ARG A O 1
ATOM 648 N N . ILE A 1 91 ? 7.533 6.632 -11.611 1.00 94.75 91 ILE A N 1
ATOM 649 C CA . ILE A 1 91 ? 7.099 7.508 -12.714 1.00 94.75 91 ILE A CA 1
ATOM 650 C C . ILE A 1 91 ? 8.125 7.652 -13.852 1.00 94.75 91 ILE A C 1
ATOM 652 O O . ILE A 1 91 ? 7.763 7.547 -15.023 1.00 94.75 91 ILE A O 1
ATOM 656 N N . ALA A 1 92 ? 9.412 7.807 -13.528 1.00 94.75 92 ALA A N 1
ATOM 657 C CA . ALA A 1 92 ? 10.471 7.920 -14.534 1.00 94.75 92 ALA A CA 1
ATOM 658 C C . ALA A 1 92 ? 10.704 6.593 -15.277 1.00 94.75 92 ALA A C 1
ATOM 660 O O . ALA A 1 92 ? 10.847 6.575 -16.498 1.00 94.75 92 ALA A O 1
ATOM 661 N N . ALA A 1 93 ? 10.672 5.477 -14.543 1.00 94.12 93 ALA A N 1
ATOM 662 C CA . ALA A 1 93 ? 10.786 4.134 -15.101 1.00 94.12 93 ALA A CA 1
ATOM 663 C C . ALA A 1 93 ? 9.621 3.804 -16.044 1.00 94.12 93 ALA A C 1
ATOM 665 O O . ALA A 1 93 ? 9.838 3.257 -17.119 1.00 94.12 93 ALA A O 1
ATOM 666 N N . ILE A 1 94 ? 8.392 4.190 -15.685 1.00 95.25 94 ILE A N 1
ATOM 667 C CA . ILE A 1 94 ? 7.215 4.043 -16.552 1.00 95.25 94 ILE A CA 1
ATOM 668 C C . ILE A 1 94 ? 7.454 4.771 -17.880 1.00 95.25 94 ILE A C 1
ATOM 670 O O . ILE A 1 94 ? 7.271 4.177 -18.941 1.00 95.25 94 ILE A O 1
ATOM 674 N N . GLY A 1 95 ? 7.920 6.024 -17.829 1.00 95.19 95 GLY A N 1
ATOM 675 C CA . GLY A 1 95 ? 8.280 6.789 -19.024 1.00 95.19 95 GLY A CA 1
ATOM 676 C C . GLY A 1 95 ? 9.322 6.069 -19.883 1.00 95.19 95 GLY A C 1
ATOM 677 O O . GLY A 1 95 ? 9.076 5.841 -21.064 1.00 95.19 95 GLY A O 1
ATOM 678 N N . SER A 1 96 ? 10.433 5.642 -19.275 1.00 96.12 96 SER A N 1
ATOM 679 C CA . SER A 1 96 ? 11.529 4.965 -19.981 1.00 96.12 96 SER A CA 1
ATOM 680 C C . SER A 1 96 ? 11.101 3.649 -20.637 1.00 96.12 96 SER A C 1
ATOM 682 O O . SER A 1 96 ? 11.394 3.417 -21.810 1.00 96.12 96 SER A O 1
ATOM 684 N N . ILE A 1 97 ? 10.346 2.805 -19.924 1.00 96.06 97 ILE A N 1
ATOM 685 C CA . ILE A 1 97 ? 9.851 1.524 -20.450 1.00 96.06 97 ILE A CA 1
ATOM 686 C C . ILE A 1 97 ? 8.886 1.743 -21.614 1.00 96.06 97 ILE A C 1
ATOM 688 O O . ILE A 1 97 ? 8.912 0.981 -22.574 1.00 96.06 97 ILE A O 1
ATOM 692 N N . MET A 1 98 ? 8.024 2.760 -21.556 1.00 94.50 98 MET A N 1
ATOM 693 C CA . MET A 1 98 ? 7.043 2.988 -22.619 1.00 94.50 98 MET A CA 1
ATOM 694 C C . MET A 1 98 ? 7.672 3.537 -23.906 1.00 94.50 98 MET A C 1
ATOM 696 O O . MET A 1 98 ? 7.118 3.294 -24.979 1.00 94.50 98 MET A O 1
ATOM 700 N N . THR A 1 99 ? 8.812 4.234 -23.825 1.00 94.50 99 THR A N 1
ATOM 701 C CA . THR A 1 99 ? 9.437 4.905 -24.978 1.00 94.50 99 THR A CA 1
ATOM 702 C C . THR A 1 99 ? 10.719 4.239 -25.473 1.00 94.50 99 THR A C 1
ATOM 704 O O . THR A 1 99 ? 10.830 3.960 -26.664 1.00 94.50 99 THR A O 1
ATOM 707 N N . PHE A 1 100 ? 11.690 3.995 -24.591 1.00 94.69 100 PHE A N 1
ATOM 708 C CA . PHE A 1 100 ? 13.060 3.620 -24.966 1.00 94.69 100 PHE A CA 1
ATOM 709 C C . PHE A 1 100 ? 13.378 2.156 -24.670 1.00 94.69 100 PHE A C 1
ATOM 711 O O . PHE A 1 100 ? 14.084 1.502 -25.432 1.00 94.69 100 PHE A O 1
ATOM 718 N N . GLU A 1 101 ? 12.838 1.622 -23.578 1.00 93.31 101 GLU A N 1
ATOM 719 C CA . GLU A 1 101 ? 13.145 0.281 -23.072 1.00 93.31 101 GLU A CA 1
ATOM 720 C C . GLU A 1 101 ? 11.948 -0.670 -23.233 1.00 93.31 101 GLU A C 1
ATOM 722 O O . GLU A 1 101 ? 11.740 -1.585 -22.429 1.00 93.31 101 GLU A O 1
ATOM 727 N N . ASN A 1 102 ? 11.155 -0.444 -24.286 1.00 93.31 102 ASN A N 1
ATOM 728 C CA . ASN A 1 102 ? 9.904 -1.142 -24.562 1.00 93.31 102 ASN A CA 1
ATOM 729 C C . ASN A 1 102 ? 10.156 -2.536 -25.145 1.00 93.31 102 ASN A C 1
ATOM 731 O O . ASN A 1 102 ? 10.181 -2.747 -26.357 1.00 93.31 102 ASN A O 1
ATOM 735 N N . ASN A 1 103 ? 10.364 -3.503 -24.260 1.00 95.3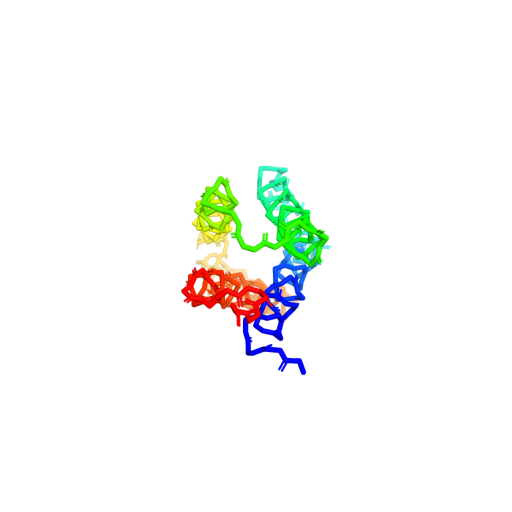8 103 ASN A N 1
ATOM 736 C CA . ASN A 1 103 ? 10.426 -4.916 -24.609 1.00 95.38 103 ASN A CA 1
ATOM 737 C C . ASN A 1 103 ? 9.447 -5.729 -23.752 1.00 95.38 103 ASN A C 1
ATOM 739 O O . ASN A 1 103 ? 8.919 -5.246 -22.748 1.00 95.38 103 ASN A O 1
ATOM 743 N N . ALA A 1 104 ? 9.213 -6.985 -24.141 1.00 95.19 104 ALA A N 1
ATOM 744 C CA . ALA A 1 104 ? 8.217 -7.843 -23.500 1.00 95.19 104 ALA A CA 1
ATOM 745 C C . ALA A 1 104 ? 8.453 -8.031 -21.990 1.00 95.19 104 ALA A C 1
ATOM 747 O O . ALA A 1 104 ? 7.497 -8.001 -21.215 1.00 95.19 104 ALA A O 1
ATOM 748 N N . GLN A 1 105 ? 9.713 -8.181 -21.571 1.00 95.38 105 GLN A N 1
ATOM 749 C CA . GLN A 1 105 ? 10.063 -8.372 -20.165 1.00 95.38 105 GLN A CA 1
ATOM 750 C C . GLN A 1 105 ? 9.808 -7.098 -19.352 1.00 95.38 105 GLN A C 1
ATOM 752 O O . GLN A 1 105 ? 9.113 -7.142 -18.341 1.00 95.38 105 GLN A O 1
ATOM 757 N N . ASN A 1 106 ? 10.307 -5.955 -19.819 1.00 94.94 106 ASN A N 1
ATOM 758 C CA . ASN A 1 106 ? 10.140 -4.673 -19.137 1.00 94.94 106 ASN A CA 1
ATOM 759 C C . ASN A 1 106 ? 8.664 -4.258 -19.077 1.00 94.94 106 ASN A C 1
ATOM 761 O O . ASN A 1 106 ? 8.209 -3.708 -18.077 1.00 94.94 106 ASN A O 1
ATOM 765 N N . MET A 1 107 ? 7.884 -4.578 -20.112 1.00 95.06 107 MET A N 1
ATOM 766 C CA . MET A 1 107 ? 6.444 -4.334 -20.128 1.00 95.06 107 MET A CA 1
ATOM 767 C C . MET A 1 107 ? 5.691 -5.224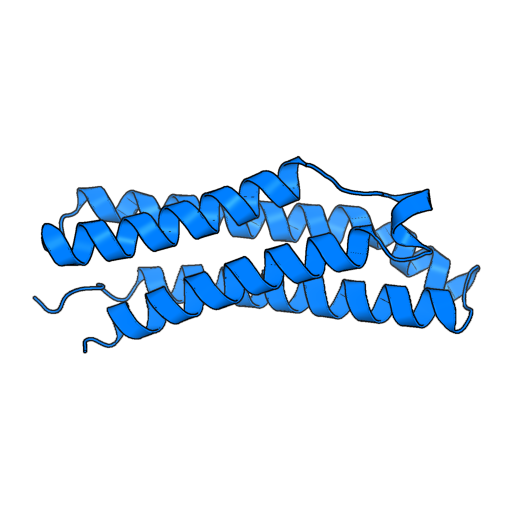 -19.126 1.00 95.06 107 MET A C 1
ATOM 769 O O . MET A 1 107 ? 4.708 -4.785 -18.527 1.00 95.06 107 MET A O 1
ATOM 773 N N . ALA A 1 108 ? 6.135 -6.465 -18.908 1.00 96.50 108 ALA A N 1
ATOM 774 C CA . ALA A 1 108 ? 5.576 -7.332 -17.871 1.00 96.50 108 ALA A CA 1
ATOM 775 C C . ALA A 1 108 ? 5.901 -6.809 -16.461 1.00 96.50 108 ALA A C 1
ATOM 777 O O . ALA A 1 108 ? 5.004 -6.710 -15.619 1.00 96.50 108 ALA A O 1
ATOM 778 N N . ASP A 1 109 ? 7.149 -6.397 -16.234 1.00 95.69 109 ASP A N 1
ATOM 779 C CA . ASP A 1 109 ? 7.598 -5.793 -14.978 1.00 95.69 109 ASP A CA 1
ATOM 780 C C . ASP A 1 109 ? 6.794 -4.512 -14.670 1.00 95.69 109 ASP A C 1
ATOM 782 O O . ASP A 1 109 ? 6.323 -4.316 -13.543 1.00 95.69 109 ASP A O 1
ATOM 786 N N . LEU A 1 110 ? 6.560 -3.677 -15.692 1.00 96.06 110 LEU A N 1
ATOM 787 C CA . LEU A 1 110 ? 5.734 -2.469 -15.621 1.00 96.06 110 LEU A CA 1
ATOM 788 C C . LEU A 1 110 ? 4.273 -2.775 -15.267 1.00 96.06 110 LEU A C 1
ATOM 790 O O . LEU A 1 110 ? 3.703 -2.116 -14.398 1.00 96.06 110 LEU A O 1
ATOM 794 N N . LYS A 1 111 ? 3.658 -3.791 -15.884 1.00 95.81 111 LYS A N 1
ATOM 795 C CA . LYS A 1 111 ? 2.295 -4.220 -15.522 1.00 95.81 111 LYS A CA 1
ATOM 796 C C . LYS A 1 111 ? 2.207 -4.617 -14.049 1.00 95.81 111 LYS A C 1
ATOM 798 O O . LYS A 1 111 ? 1.265 -4.211 -13.371 1.00 95.81 111 LYS A O 1
ATOM 803 N N . GLY A 1 112 ? 3.200 -5.348 -13.540 1.00 95.25 112 GLY A N 1
ATOM 804 C CA . GLY A 1 112 ? 3.297 -5.680 -12.117 1.00 95.25 112 GLY A CA 1
ATOM 805 C C . GLY A 1 112 ? 3.382 -4.438 -11.224 1.00 95.25 112 GLY A C 1
ATOM 806 O O . GLY A 1 112 ? 2.693 -4.371 -10.206 1.00 95.25 112 GLY A O 1
ATOM 807 N N . ALA A 1 113 ? 4.159 -3.426 -11.630 1.00 95.62 113 ALA A N 1
ATOM 808 C CA . ALA A 1 113 ? 4.242 -2.144 -10.923 1.00 95.62 113 ALA A CA 1
ATOM 809 C C . ALA A 1 113 ? 2.878 -1.443 -10.852 1.00 95.62 113 ALA A C 1
ATOM 811 O O . ALA A 1 113 ? 2.461 -1.004 -9.782 1.00 95.62 113 ALA A O 1
ATOM 812 N N . ILE A 1 114 ? 2.164 -1.374 -11.981 1.00 96.75 114 ILE A N 1
ATOM 813 C CA . ILE A 1 114 ? 0.845 -0.733 -12.073 1.00 96.75 114 ILE A CA 1
ATOM 814 C C . ILE A 1 114 ? -0.170 -1.445 -11.179 1.00 96.75 114 ILE A C 1
ATOM 816 O O .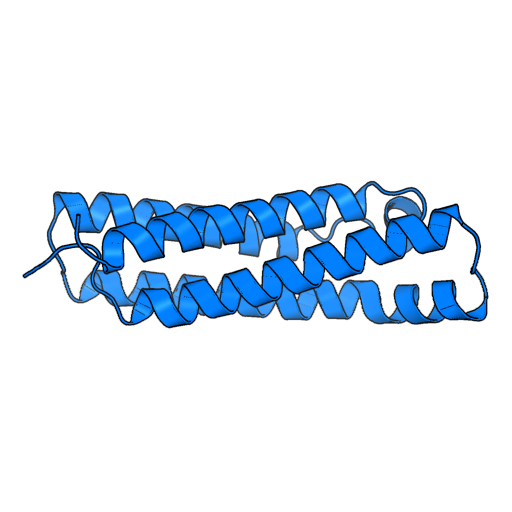 ILE A 1 114 ? -0.884 -0.783 -10.429 1.00 96.75 114 ILE A O 1
ATOM 820 N N . ILE A 1 115 ? -0.199 -2.780 -11.198 1.00 96.88 115 ILE A N 1
ATOM 821 C CA . ILE A 1 115 ? -1.075 -3.564 -10.318 1.00 96.88 115 ILE A CA 1
ATOM 822 C C . ILE A 1 115 ? -0.756 -3.270 -8.847 1.00 96.88 115 ILE A C 1
ATOM 824 O O . ILE A 1 115 ? -1.672 -3.006 -8.071 1.00 96.88 115 ILE A O 1
ATOM 828 N N . GLY A 1 116 ? 0.525 -3.245 -8.467 1.00 95.75 116 GLY A N 1
ATOM 829 C CA . GLY A 1 116 ? 0.940 -2.896 -7.107 1.00 95.75 116 GLY A CA 1
ATOM 830 C C . GLY A 1 116 ? 0.472 -1.502 -6.680 1.00 95.75 116 GLY A C 1
ATOM 831 O O . GLY A 1 116 ? -0.083 -1.352 -5.594 1.00 95.75 116 GLY A O 1
ATOM 832 N N . MET A 1 117 ? 0.628 -0.494 -7.544 1.00 97.25 117 MET A N 1
ATOM 833 C CA . MET A 1 117 ? 0.179 0.876 -7.262 1.00 97.25 117 MET A CA 1
ATOM 834 C C . MET A 1 117 ? -1.342 0.963 -7.095 1.00 97.25 117 MET A C 1
ATOM 836 O O . MET A 1 117 ? -1.818 1.617 -6.168 1.00 97.25 117 MET A O 1
ATOM 840 N N . ILE A 1 118 ? -2.108 0.270 -7.946 1.00 97.25 118 ILE A N 1
ATOM 841 C CA . ILE A 1 118 ? -3.571 0.214 -7.835 1.00 97.25 118 ILE A CA 1
ATOM 842 C C . ILE A 1 118 ? -3.975 -0.423 -6.506 1.00 97.25 118 ILE A C 1
ATOM 844 O O . ILE A 1 118 ? -4.815 0.129 -5.802 1.00 97.25 118 ILE A O 1
ATOM 848 N N . VAL A 1 119 ? -3.366 -1.547 -6.124 1.00 97.75 119 VAL A N 1
ATOM 849 C CA . VAL A 1 119 ? -3.699 -2.217 -4.858 1.00 97.75 119 VAL A CA 1
ATOM 850 C C . VAL A 1 119 ? -3.342 -1.346 -3.651 1.00 97.75 119 VAL A C 1
ATOM 852 O O . VAL A 1 119 ? -4.147 -1.259 -2.729 1.00 97.75 119 VAL A O 1
ATOM 855 N N . CYS A 1 120 ? -2.217 -0.623 -3.668 1.00 96.19 120 CYS A N 1
ATOM 856 C CA . CYS A 1 120 ? -1.900 0.356 -2.620 1.00 96.19 120 CYS A CA 1
ATOM 857 C C . CYS A 1 120 ? -2.914 1.513 -2.561 1.00 96.19 120 CYS A C 1
ATOM 859 O O . CYS A 1 120 ? -3.266 1.964 -1.473 1.00 96.19 120 CYS A O 1
ATOM 861 N N . ALA A 1 121 ? -3.423 1.981 -3.705 1.00 97.12 121 ALA A N 1
ATOM 862 C CA . ALA A 1 121 ? -4.473 3.000 -3.735 1.00 97.12 121 ALA A CA 1
ATOM 863 C C . ALA A 1 121 ? -5.798 2.473 -3.170 1.00 97.12 121 ALA A C 1
ATOM 865 O O . ALA A 1 121 ? -6.473 3.165 -2.408 1.00 97.12 121 ALA A O 1
ATOM 866 N N . VAL A 1 122 ? -6.145 1.225 -3.488 1.00 97.12 122 VAL A N 1
ATOM 867 C CA . VAL A 1 122 ? -7.306 0.548 -2.906 1.00 97.12 122 VAL A CA 1
ATOM 868 C C . VAL A 1 122 ? -7.121 0.386 -1.394 1.00 97.12 122 VAL A C 1
ATOM 870 O O . VAL A 1 122 ? -8.059 0.679 -0.661 1.00 97.12 122 VAL A O 1
ATOM 873 N N . ALA A 1 123 ? -5.926 0.029 -0.908 1.00 95.31 123 ALA A N 1
ATOM 874 C CA . ALA A 1 123 ? -5.635 -0.054 0.528 1.00 95.31 123 ALA A CA 1
ATOM 875 C C . ALA A 1 123 ? -5.972 1.260 1.244 1.00 95.31 123 ALA A C 1
ATOM 877 O O . ALA A 1 123 ? -6.764 1.251 2.180 1.00 95.31 123 ALA A O 1
ATOM 878 N N . LEU A 1 124 ? -5.484 2.395 0.730 1.00 96.31 124 LEU A N 1
ATOM 879 C CA . LEU A 1 124 ? -5.796 3.720 1.275 1.00 96.31 124 LEU A CA 1
ATOM 880 C C . LEU A 1 124 ? -7.309 3.986 1.334 1.00 96.31 124 LEU A C 1
ATOM 882 O O . LEU A 1 124 ? -7.818 4.458 2.350 1.00 96.31 124 LEU A O 1
ATOM 886 N N . ILE A 1 125 ? -8.045 3.669 0.264 1.00 95.25 125 ILE A N 1
ATOM 887 C CA . ILE A 1 125 ? -9.505 3.842 0.224 1.00 95.25 125 ILE A CA 1
ATOM 888 C C . ILE A 1 125 ? -10.179 2.987 1.305 1.00 95.25 125 ILE A C 1
ATOM 890 O O . ILE A 1 125 ? -11.053 3.479 2.018 1.00 95.25 125 ILE A O 1
ATOM 894 N N . PHE A 1 126 ? -9.762 1.731 1.468 1.00 93.75 126 PHE A N 1
ATOM 895 C CA . PHE A 1 126 ? -10.280 0.853 2.516 1.00 93.75 126 PHE A CA 1
ATOM 896 C C . PHE A 1 126 ? -9.924 1.353 3.919 1.00 93.75 126 PHE A C 1
ATOM 898 O O . PHE A 1 126 ? -10.784 1.325 4.800 1.00 93.75 126 PHE A O 1
ATOM 905 N N . THR A 1 127 ? -8.718 1.879 4.140 1.00 92.56 127 THR A N 1
ATOM 906 C CA . THR A 1 127 ? -8.325 2.485 5.420 1.00 92.56 127 THR A CA 1
ATOM 907 C C . THR A 1 127 ? -9.214 3.688 5.747 1.00 92.56 127 THR A C 1
ATOM 909 O O . THR A 1 127 ? -9.730 3.782 6.860 1.00 92.56 127 THR A O 1
ATOM 912 N N . ILE A 1 128 ? -9.502 4.550 4.764 1.00 90.88 128 ILE A N 1
ATOM 913 C CA . ILE A 1 128 ? -10.428 5.682 4.926 1.00 90.88 128 ILE A CA 1
ATOM 914 C C . ILE A 1 128 ? -11.843 5.188 5.238 1.00 90.88 128 ILE A C 1
ATOM 916 O O . ILE A 1 128 ? -12.430 5.613 6.227 1.00 90.88 128 ILE A O 1
ATOM 920 N N . ILE A 1 129 ? -12.402 4.276 4.440 1.00 90.44 129 ILE A N 1
ATOM 921 C CA . ILE A 1 129 ? -13.776 3.793 4.643 1.00 90.44 129 ILE A CA 1
ATOM 922 C C . ILE A 1 129 ? -13.905 3.098 5.999 1.00 90.44 129 ILE A C 1
ATOM 924 O O . ILE A 1 129 ? -14.810 3.415 6.765 1.00 90.44 129 ILE A O 1
ATOM 928 N N . SER A 1 130 ? -12.996 2.175 6.317 1.00 86.50 130 SER A N 1
ATOM 929 C CA . SER A 1 130 ? -13.044 1.409 7.566 1.00 86.50 130 SER A CA 1
ATOM 930 C C . SER A 1 130 ? -12.911 2.288 8.812 1.00 86.50 130 SER A C 1
ATOM 932 O O . SER A 1 130 ? -13.489 1.939 9.836 1.00 86.50 130 SER A O 1
ATOM 934 N N . SER A 1 131 ? -12.268 3.460 8.720 1.00 85.38 131 SER A N 1
ATOM 935 C CA . SER A 1 131 ? -12.204 4.431 9.823 1.00 85.38 131 SER A CA 1
ATOM 936 C C . SER A 1 131 ? -13.573 4.962 10.277 1.00 85.38 131 SER A C 1
ATOM 938 O O . SER A 1 131 ? -13.720 5.350 11.433 1.00 85.38 131 SER A O 1
ATOM 940 N N . PHE A 1 132 ? -14.594 4.928 9.410 1.00 85.19 132 PHE A N 1
ATOM 941 C CA . PHE A 1 132 ? -15.954 5.362 9.750 1.00 85.19 132 PHE A CA 1
ATOM 942 C C . PHE A 1 132 ? -16.800 4.262 10.402 1.00 85.19 132 PHE A C 1
ATOM 944 O O . PHE A 1 132 ? -17.876 4.542 10.932 1.00 85.19 132 PHE A O 1
ATOM 951 N N . PHE A 1 133 ? -16.343 3.007 10.370 1.00 82.38 133 PHE A N 1
ATOM 952 C CA . PHE A 1 133 ? -17.083 1.873 10.911 1.00 82.38 133 PHE A CA 1
ATOM 953 C C . PHE A 1 133 ? -16.388 1.326 12.155 1.00 82.38 133 PHE A C 1
ATOM 955 O O . PHE A 1 133 ? -15.301 0.758 12.087 1.00 82.38 133 PHE A O 1
ATOM 962 N N . LYS A 1 134 ? -17.063 1.409 13.304 1.00 74.75 134 LYS A N 1
ATOM 963 C CA . LYS A 1 134 ? -16.562 0.806 14.544 1.00 74.75 134 LYS A CA 1
ATOM 964 C C . LYS A 1 134 ? -16.432 -0.714 14.410 1.00 74.75 134 LYS A 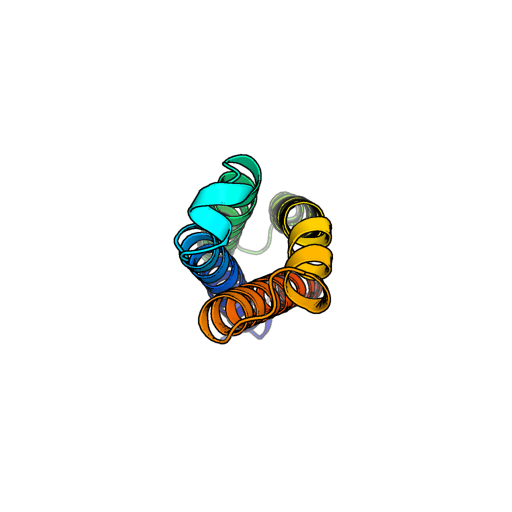C 1
ATOM 966 O O . LYS A 1 134 ? -17.351 -1.394 13.947 1.00 74.75 134 LYS A O 1
ATOM 971 N N . VAL A 1 135 ? -15.309 -1.256 14.886 1.00 71.69 135 VAL A N 1
ATOM 972 C CA . VAL A 1 135 ? -15.028 -2.704 14.874 1.00 71.69 135 VAL A CA 1
ATOM 973 C C . VAL A 1 135 ? -16.029 -3.493 15.717 1.00 71.69 135 VAL A C 1
ATOM 975 O O . VAL A 1 135 ? -16.455 -4.579 15.320 1.00 71.69 135 VAL A O 1
ATOM 978 N N . VAL A 1 136 ? -16.440 -2.947 16.861 1.00 69.62 136 VAL A N 1
ATOM 979 C CA . VAL A 1 136 ? -17.424 -3.565 17.760 1.00 69.62 136 VAL A CA 1
ATOM 980 C C . VAL A 1 136 ? -18.739 -2.793 17.660 1.00 69.62 136 VAL A C 1
ATOM 982 O O . VAL A 1 136 ? -18.724 -1.571 17.519 1.00 69.62 136 VAL A O 1
ATOM 985 N N . LYS A 1 137 ? -19.872 -3.510 17.680 1.00 60.97 137 LYS A N 1
ATOM 986 C CA . LYS A 1 137 ? -21.195 -2.884 17.822 1.00 60.97 137 LYS A CA 1
ATOM 987 C C . LYS A 1 137 ? -21.315 -2.355 19.252 1.00 60.97 137 LYS A C 1
ATOM 989 O O . LYS A 1 137 ? -20.942 -3.086 20.166 1.00 60.97 137 LYS A O 1
ATOM 994 N N . ASP A 1 138 ? -21.786 -1.118 19.401 1.00 54.97 138 ASP A N 1
ATOM 995 C CA . ASP A 1 138 ? -22.175 -0.578 20.711 1.00 54.97 138 ASP A CA 1
ATOM 996 C C . ASP A 1 138 ? -23.256 -1.467 21.363 1.00 54.97 138 ASP A C 1
ATOM 998 O O . ASP A 1 138 ? -24.086 -2.040 20.609 1.00 54.97 138 ASP A O 1
#

Organism: NCBI:txid40520

Radius of gyration: 16.89 Å; chains: 1; bounding box: 41×19×50 Å

pLDDT: mean 91.83, std 8.19, range [54.97, 98.19]